Protein AF-A0A0N4XNV2-F1 (afdb_monomer_lite)

Structure (mmCIF, N/CA/C/O backbone):
data_AF-A0A0N4XNV2-F1
#
_entry.id   AF-A0A0N4XNV2-F1
#
loop_
_atom_site.group_PDB
_atom_site.id
_atom_site.type_symbol
_atom_site.label_atom_id
_atom_site.label_alt_id
_atom_site.label_comp_id
_atom_site.label_asym_id
_atom_site.label_entity_id
_atom_site.label_seq_id
_atom_site.pdbx_PDB_ins_code
_atom_site.Cartn_x
_atom_site.Cartn_y
_atom_site.Cartn_z
_atom_site.occupancy
_atom_site.B_iso_or_equiv
_atom_site.auth_seq_id
_atom_site.auth_comp_id
_atom_site.auth_asym_id
_atom_site.auth_atom_id
_atom_site.pdbx_PDB_model_num
ATOM 1 N N . MET A 1 1 ? 9.946 -15.513 -32.208 1.00 75.50 1 MET A N 1
ATOM 2 C CA . MET A 1 1 ? 10.357 -15.666 -30.794 1.00 75.50 1 MET A CA 1
ATOM 3 C C . MET A 1 1 ? 11.363 -14.576 -30.478 1.00 75.50 1 MET A C 1
ATOM 5 O O . MET A 1 1 ? 12.178 -14.275 -31.340 1.00 75.50 1 MET A O 1
ATOM 9 N N . ILE A 1 2 ? 11.264 -13.949 -29.306 1.00 86.00 2 ILE A N 1
ATOM 10 C CA . ILE A 1 2 ? 12.252 -12.966 -28.842 1.00 86.00 2 ILE A CA 1
ATOM 11 C C . ILE A 1 2 ? 13.607 -13.662 -28.642 1.00 86.00 2 ILE A C 1
ATOM 13 O O . ILE A 1 2 ? 13.643 -14.803 -28.183 1.00 86.00 2 ILE A O 1
ATOM 17 N N . SER A 1 3 ? 14.707 -13.012 -29.025 1.00 95.31 3 SER A N 1
ATOM 18 C CA . SER A 1 3 ? 16.047 -13.542 -28.764 1.00 95.31 3 SER A CA 1
ATOM 19 C C . SER A 1 3 ? 16.393 -13.409 -27.281 1.00 95.31 3 SER A C 1
ATOM 21 O O . SER A 1 3 ? 15.930 -12.492 -26.603 1.00 95.31 3 SER A O 1
ATOM 23 N N . GLU A 1 4 ? 17.236 -14.304 -26.772 1.00 94.06 4 GLU A N 1
ATOM 24 C CA . GLU A 1 4 ? 17.662 -14.282 -25.368 1.00 94.06 4 GLU A CA 1
ATOM 25 C C . GLU A 1 4 ? 18.298 -12.937 -24.980 1.00 94.06 4 GLU A C 1
ATOM 27 O O . GLU A 1 4 ? 17.959 -12.363 -23.947 1.00 94.06 4 GLU A O 1
ATOM 32 N N . GLY A 1 5 ? 19.135 -12.370 -25.857 1.00 95.25 5 GLY A N 1
ATOM 33 C CA . GLY A 1 5 ? 19.730 -11.048 -25.649 1.00 95.25 5 GLY A CA 1
ATOM 34 C C . GLY A 1 5 ? 18.686 -9.936 -25.502 1.00 95.25 5 GLY A C 1
ATOM 35 O O . GLY A 1 5 ? 18.754 -9.151 -24.557 1.00 95.25 5 GLY A O 1
ATOM 36 N N . ALA A 1 6 ? 17.669 -9.915 -26.371 1.00 94.56 6 ALA A N 1
ATOM 37 C CA . ALA A 1 6 ? 16.591 -8.928 -26.300 1.00 94.56 6 ALA A CA 1
ATOM 38 C C . ALA A 1 6 ? 15.718 -9.108 -25.044 1.00 94.56 6 ALA A C 1
ATOM 40 O O . ALA A 1 6 ? 15.271 -8.127 -24.449 1.00 94.56 6 ALA A O 1
ATOM 41 N N . TYR A 1 7 ? 15.505 -10.349 -24.598 1.00 96.75 7 TYR A N 1
ATOM 42 C CA . TYR A 1 7 ? 14.796 -10.628 -23.349 1.00 96.75 7 TYR A CA 1
ATOM 43 C C . TYR A 1 7 ? 15.573 -10.124 -22.125 1.00 96.75 7 TYR A C 1
ATOM 45 O O . TYR A 1 7 ? 14.998 -9.477 -21.250 1.00 96.75 7 TYR A O 1
ATOM 53 N N . ILE A 1 8 ? 16.888 -10.350 -22.072 1.00 96.19 8 ILE A N 1
ATOM 54 C CA . ILE A 1 8 ? 17.737 -9.879 -20.967 1.00 96.19 8 ILE A CA 1
ATOM 55 C C . ILE A 1 8 ? 17.711 -8.348 -20.871 1.00 96.19 8 ILE A C 1
ATOM 57 O O . ILE A 1 8 ? 17.607 -7.797 -19.772 1.00 96.19 8 ILE A O 1
ATOM 61 N N . GLU A 1 9 ? 17.791 -7.645 -22.001 1.00 95.88 9 GLU A N 1
ATOM 62 C CA . GLU A 1 9 ? 17.696 -6.182 -22.025 1.00 95.88 9 GLU A CA 1
ATOM 63 C C . GLU A 1 9 ? 16.329 -5.681 -21.557 1.00 95.88 9 GLU A C 1
ATOM 65 O O . GLU A 1 9 ? 16.260 -4.749 -20.751 1.00 95.88 9 GLU A O 1
ATOM 70 N N . LEU A 1 10 ? 15.248 -6.338 -21.984 1.00 96.38 10 LEU A N 1
ATOM 71 C CA . LEU A 1 10 ? 13.899 -6.030 -21.522 1.00 96.38 10 LEU A CA 1
ATOM 72 C C . LEU A 1 10 ? 13.780 -6.184 -20.001 1.00 96.38 10 LEU A C 1
ATOM 74 O O . LEU A 1 10 ? 13.318 -5.264 -19.329 1.00 96.38 10 LEU A O 1
ATOM 78 N N . MET A 1 11 ? 14.265 -7.295 -19.440 1.00 96.81 11 MET A N 1
ATOM 79 C CA . MET A 1 11 ? 14.223 -7.538 -17.994 1.00 96.81 11 MET A CA 1
ATOM 80 C C . MET A 1 11 ? 15.040 -6.506 -17.210 1.00 96.81 11 MET A C 1
ATOM 82 O O . MET A 1 11 ? 14.586 -6.011 -16.176 1.00 96.81 11 MET A O 1
ATOM 86 N N . LYS A 1 12 ? 16.215 -6.108 -17.719 1.00 96.81 12 LYS A N 1
ATOM 87 C CA . LYS A 1 12 ? 17.019 -5.025 -17.126 1.00 96.81 12 LYS A CA 1
ATOM 88 C C . LYS A 1 12 ? 16.273 -3.692 -17.152 1.00 96.81 12 LYS A C 1
ATOM 90 O O . LYS A 1 12 ? 16.314 -2.949 -16.172 1.00 96.81 12 LYS A O 1
ATOM 95 N N . ASN A 1 13 ? 15.580 -3.387 -18.244 1.00 96.56 13 ASN A N 1
ATOM 96 C CA . ASN A 1 13 ? 14.789 -2.165 -18.363 1.00 96.56 13 ASN A CA 1
ATOM 97 C C . ASN A 1 13 ? 13.576 -2.174 -17.422 1.00 96.56 13 ASN A C 1
ATOM 99 O O . ASN A 1 13 ? 13.324 -1.162 -16.765 1.00 96.56 13 ASN A O 1
ATOM 103 N N . CYS A 1 14 ? 12.891 -3.312 -17.283 1.00 95.62 14 CYS A N 1
ATOM 104 C CA . CYS A 1 14 ? 11.828 -3.500 -16.295 1.00 95.62 14 CYS A CA 1
ATOM 105 C C . CYS A 1 14 ? 12.341 -3.292 -14.866 1.00 95.62 14 CYS A C 1
ATOM 107 O O . CYS A 1 14 ? 11.723 -2.547 -14.111 1.00 95.62 14 CYS A O 1
ATOM 109 N N . SER A 1 15 ? 13.494 -3.869 -14.507 1.00 95.44 15 SER A N 1
ATOM 110 C CA . SER A 1 15 ? 14.100 -3.668 -13.181 1.00 95.44 15 SER A CA 1
ATOM 111 C C . SER A 1 15 ? 14.381 -2.192 -12.907 1.00 95.44 15 SER A C 1
ATOM 113 O O . SER A 1 15 ? 13.948 -1.652 -11.893 1.00 95.44 15 SER A O 1
ATOM 115 N N . LYS A 1 16 ? 15.022 -1.498 -13.857 1.00 95.88 16 LYS A N 1
ATOM 116 C CA . LYS A 1 16 ? 15.320 -0.064 -13.731 1.00 95.88 16 LYS A CA 1
ATOM 117 C C . LYS A 1 16 ? 14.058 0.785 -13.593 1.00 95.88 16 LYS A C 1
ATOM 119 O O . LYS A 1 16 ? 14.067 1.788 -12.886 1.00 95.88 16 LYS A O 1
ATOM 124 N N . TRP A 1 17 ? 12.987 0.436 -14.305 1.00 93.50 17 TRP A N 1
ATOM 125 C CA . TRP A 1 17 ? 11.712 1.138 -14.174 1.00 93.50 17 TRP A CA 1
ATOM 126 C C . TRP A 1 17 ? 11.071 0.880 -12.805 1.00 93.50 17 TRP A C 1
ATOM 128 O O . TRP A 1 17 ? 10.658 1.835 -12.153 1.00 93.50 17 TRP A O 1
ATOM 138 N N . ASN A 1 18 ? 11.078 -0.370 -12.333 1.00 91.75 18 ASN A N 1
ATOM 139 C CA . ASN A 1 18 ? 10.568 -0.739 -11.011 1.00 91.75 18 ASN A CA 1
ATOM 140 C C . ASN A 1 18 ? 11.305 -0.010 -9.883 1.00 91.75 18 ASN A C 1
ATOM 142 O O . ASN A 1 18 ? 10.666 0.444 -8.940 1.00 91.75 18 ASN A O 1
ATOM 146 N N . GLU A 1 19 ? 12.625 0.146 -9.981 1.00 89.56 19 GLU A N 1
ATOM 147 C CA . GLU A 1 19 ? 13.419 0.902 -9.005 1.00 89.56 19 GLU A CA 1
ATOM 148 C C . GLU A 1 19 ? 13.021 2.381 -8.967 1.00 89.56 19 GLU A C 1
ATOM 150 O O . GLU A 1 19 ? 12.819 2.941 -7.889 1.00 89.56 19 GLU A O 1
ATOM 155 N N . ARG A 1 20 ? 12.844 3.017 -10.133 1.00 87.56 20 ARG A N 1
ATOM 156 C CA . ARG A 1 20 ? 12.384 4.414 -10.202 1.00 87.56 20 ARG A CA 1
ATOM 157 C C . ARG A 1 20 ? 10.987 4.573 -9.608 1.00 87.56 20 ARG A C 1
ATOM 159 O O . ARG A 1 20 ? 10.797 5.392 -8.713 1.00 87.56 20 ARG A O 1
ATOM 166 N N . ALA A 1 21 ? 10.046 3.736 -10.040 1.00 83.75 21 ALA A N 1
ATOM 167 C CA . ALA A 1 21 ? 8.675 3.756 -9.544 1.00 83.75 21 ALA A CA 1
ATOM 168 C C . ALA A 1 21 ? 8.612 3.461 -8.037 1.00 83.75 21 ALA A C 1
ATOM 170 O O . ALA A 1 21 ? 7.872 4.116 -7.307 1.00 83.75 21 ALA A O 1
ATOM 171 N N . GLY A 1 22 ? 9.409 2.508 -7.552 1.00 80.38 22 GLY A N 1
ATOM 172 C CA . GLY A 1 22 ? 9.519 2.164 -6.138 1.00 80.38 22 GLY A CA 1
ATOM 173 C C . GLY A 1 22 ? 10.065 3.315 -5.299 1.00 80.38 22 GLY A C 1
ATOM 174 O O . GLY A 1 22 ? 9.516 3.585 -4.233 1.00 80.38 22 GLY A O 1
ATOM 175 N N . ASN A 1 23 ? 11.076 4.036 -5.784 1.00 75.94 23 ASN A N 1
ATOM 176 C CA . ASN A 1 23 ? 11.632 5.198 -5.091 1.00 75.94 23 ASN A CA 1
ATOM 177 C C . ASN A 1 23 ? 10.629 6.353 -5.021 1.00 75.94 23 ASN A C 1
ATOM 179 O O . ASN A 1 23 ? 10.399 6.893 -3.942 1.00 75.94 23 ASN A O 1
ATOM 183 N N . GLU A 1 24 ? 9.976 6.688 -6.135 1.00 67.50 24 GLU A N 1
ATOM 184 C CA . GLU A 1 24 ? 8.940 7.727 -6.179 1.00 67.50 24 GLU A CA 1
ATOM 185 C C . GLU A 1 24 ? 7.752 7.363 -5.287 1.00 67.50 24 GLU A C 1
ATOM 187 O O . GLU A 1 24 ? 7.312 8.159 -4.464 1.00 67.50 24 GLU A O 1
ATOM 192 N N . THR A 1 25 ? 7.273 6.124 -5.378 1.00 63.09 25 THR A N 1
ATOM 193 C CA . THR A 1 25 ? 6.109 5.655 -4.623 1.00 63.09 25 THR A CA 1
ATOM 194 C C . THR A 1 25 ? 6.422 5.497 -3.138 1.00 63.09 25 THR A C 1
ATOM 196 O O . THR A 1 25 ? 5.585 5.833 -2.310 1.00 63.09 25 THR A O 1
ATOM 199 N N . SER A 1 26 ? 7.613 5.027 -2.765 1.00 60.81 26 SER A N 1
ATOM 200 C CA . SER A 1 26 ? 8.019 4.918 -1.357 1.00 60.81 26 SER A CA 1
ATOM 201 C C . SER A 1 26 ? 8.220 6.297 -0.738 1.00 60.81 26 SER A C 1
ATOM 203 O O . SER A 1 26 ? 7.745 6.545 0.367 1.00 60.81 26 SER A O 1
ATOM 205 N N . LEU A 1 27 ? 8.849 7.231 -1.460 1.00 58.22 27 LEU A N 1
ATOM 206 C CA . LEU A 1 27 ? 8.987 8.611 -0.998 1.00 58.22 27 LEU A CA 1
ATOM 207 C C . LEU A 1 27 ? 7.624 9.309 -0.901 1.00 58.22 27 LEU A C 1
ATOM 209 O O . LEU A 1 27 ? 7.351 9.954 0.103 1.00 58.22 27 LEU A O 1
ATOM 213 N N . LEU A 1 28 ? 6.735 9.145 -1.879 1.00 57.84 28 LEU A N 1
ATOM 214 C CA . LEU A 1 28 ? 5.431 9.811 -1.868 1.00 57.84 28 LEU A CA 1
ATOM 215 C C . LEU A 1 28 ? 4.423 9.156 -0.915 1.00 57.84 28 LEU A C 1
ATOM 217 O O . LEU A 1 28 ? 3.654 9.868 -0.285 1.00 57.84 28 LEU A O 1
ATOM 221 N N . ARG A 1 29 ? 4.409 7.823 -0.772 1.00 58.19 29 ARG A N 1
ATOM 222 C CA . ARG A 1 29 ? 3.409 7.110 0.049 1.00 58.19 29 ARG A CA 1
ATOM 223 C C . ARG A 1 29 ? 3.826 6.891 1.501 1.00 58.19 29 ARG A C 1
ATOM 225 O O . ARG A 1 29 ? 2.947 6.808 2.358 1.00 58.19 29 ARG A O 1
ATOM 232 N N . LEU A 1 30 ? 5.124 6.752 1.787 1.00 59.47 30 LEU A N 1
ATOM 233 C CA . LEU A 1 30 ? 5.606 6.490 3.152 1.00 59.47 30 LEU A CA 1
ATOM 234 C C . LEU A 1 30 ? 6.123 7.748 3.848 1.00 59.47 30 LEU A C 1
ATOM 236 O O . LEU A 1 30 ? 6.028 7.830 5.072 1.00 59.47 30 LEU A O 1
ATOM 240 N N . ARG A 1 31 ? 6.667 8.720 3.103 1.00 60.03 31 ARG A N 1
ATOM 241 C CA . ARG A 1 31 ? 7.315 9.894 3.706 1.00 60.03 31 ARG A CA 1
ATOM 242 C C . ARG A 1 31 ? 6.374 11.077 3.892 1.00 60.03 31 ARG A C 1
ATOM 244 O O . ARG A 1 31 ? 6.519 11.778 4.889 1.00 60.03 31 ARG A O 1
ATOM 251 N N . TYR A 1 32 ? 5.421 11.288 2.981 1.00 66.56 32 TYR A N 1
ATOM 252 C CA . TYR A 1 32 ? 4.542 12.455 3.023 1.00 66.56 32 TYR A CA 1
ATOM 253 C C . TYR A 1 32 ? 3.060 12.070 3.026 1.00 66.56 32 TYR A C 1
ATOM 255 O O . TYR A 1 32 ? 2.635 11.219 2.249 1.00 66.56 32 TYR A O 1
ATOM 26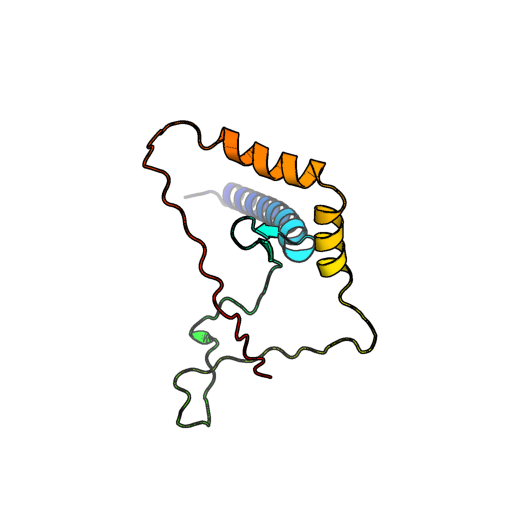3 N N . PRO A 1 33 ? 2.255 12.671 3.913 1.00 74.75 33 PRO A N 1
ATOM 264 C CA . PRO A 1 33 ? 0.811 12.527 3.857 1.00 74.75 33 PRO A CA 1
ATOM 265 C C . PRO A 1 33 ? 0.241 13.191 2.595 1.00 74.75 33 PRO A C 1
ATOM 267 O O . PRO A 1 33 ? 0.646 14.288 2.218 1.00 74.75 33 PRO A O 1
ATOM 270 N N . PHE A 1 34 ? -0.734 12.536 1.973 1.00 79.19 34 PHE A N 1
ATOM 271 C CA . PHE A 1 34 ? -1.549 13.091 0.900 1.00 79.19 34 PHE A CA 1
ATOM 272 C C . PHE A 1 34 ? -2.751 13.821 1.501 1.00 79.19 34 PHE A C 1
ATOM 274 O O . PHE A 1 34 ? -3.514 13.226 2.260 1.00 79.19 34 PHE A O 1
ATOM 281 N N . PHE A 1 35 ? -2.927 15.099 1.179 1.00 80.31 35 PHE A N 1
ATOM 282 C CA . PHE A 1 35 ? -4.055 15.876 1.679 1.00 80.31 35 PHE A CA 1
ATOM 283 C C . PHE A 1 35 ? -5.252 15.752 0.736 1.00 80.31 35 PHE A C 1
ATOM 285 O O . PHE A 1 35 ? -5.196 16.208 -0.405 1.00 80.31 35 PHE A O 1
ATOM 292 N N . ASP A 1 36 ? -6.330 15.141 1.220 1.00 83.25 36 ASP A N 1
ATOM 293 C CA . ASP A 1 36 ? -7.604 15.098 0.513 1.00 83.25 36 ASP A CA 1
ATOM 294 C C . ASP A 1 36 ? -8.433 16.339 0.860 1.00 83.25 36 ASP A C 1
ATOM 296 O O . ASP A 1 36 ? -8.798 16.565 2.015 1.00 83.25 36 ASP A O 1
ATOM 300 N N . GLN A 1 37 ? -8.738 17.142 -0.157 1.00 79.25 37 GLN A N 1
ATOM 301 C CA . GLN A 1 37 ? -9.483 18.389 -0.010 1.00 79.25 37 GLN A CA 1
ATOM 302 C C . GLN A 1 37 ? -10.971 18.162 0.280 1.00 79.25 37 GLN A C 1
ATOM 304 O O . GLN A 1 37 ? -11.576 18.971 0.977 1.00 79.25 37 GLN A O 1
ATOM 309 N N . GLN A 1 38 ? -11.571 17.070 -0.209 1.00 86.44 38 GLN A N 1
ATOM 310 C CA . GLN A 1 38 ? -13.002 16.817 -0.004 1.00 86.44 38 GLN A CA 1
ATOM 311 C C . GLN A 1 38 ? -13.301 16.420 1.444 1.00 86.44 38 GLN A C 1
ATOM 313 O O . GLN A 1 38 ? -14.331 16.798 1.999 1.00 86.44 38 GLN A O 1
ATOM 318 N N . THR A 1 39 ? -12.386 15.675 2.067 1.00 83.38 39 THR A N 1
ATOM 319 C CA . THR A 1 39 ? -12.523 15.201 3.451 1.00 83.38 39 THR A CA 1
ATOM 320 C C . THR A 1 39 ? -11.704 16.011 4.456 1.00 83.38 39 THR A C 1
ATOM 322 O O . THR A 1 39 ? -11.810 15.776 5.662 1.00 83.38 39 THR A O 1
ATOM 325 N N . GLY A 1 40 ? -10.862 16.939 3.989 1.00 78.88 40 GLY A N 1
ATOM 326 C CA . GLY A 1 40 ? -9.932 17.710 4.820 1.00 78.88 40 GLY A CA 1
ATOM 327 C C . GLY A 1 40 ? -8.934 16.837 5.588 1.00 78.88 40 GLY A C 1
ATOM 328 O O . GLY A 1 40 ? -8.437 17.244 6.642 1.00 78.88 40 GLY A O 1
ATOM 329 N N . THR A 1 41 ? -8.689 15.613 5.114 1.00 80.06 41 THR A N 1
ATOM 330 C CA . THR A 1 41 ? -7.915 14.598 5.829 1.00 80.06 41 THR A CA 1
ATOM 331 C C . THR A 1 41 ? -6.555 14.392 5.178 1.00 80.06 41 THR A C 1
ATOM 333 O O . THR A 1 41 ? -6.419 14.202 3.973 1.00 80.06 41 THR A O 1
ATOM 336 N N . ALA A 1 42 ? -5.514 14.391 6.008 1.00 82.31 42 ALA A N 1
ATOM 337 C CA . ALA A 1 42 ? -4.166 14.024 5.606 1.00 82.31 42 ALA A CA 1
ATOM 338 C C . ALA A 1 42 ? -4.007 12.495 5.645 1.00 82.31 42 ALA A C 1
ATOM 340 O O . ALA A 1 42 ? -3.728 11.906 6.693 1.00 82.31 42 ALA A O 1
ATOM 341 N N . HIS A 1 43 ? -4.193 11.842 4.503 1.00 81.25 43 HIS A N 1
ATOM 342 C CA . HIS A 1 43 ? -4.050 10.402 4.353 1.00 81.25 43 HIS A CA 1
ATOM 343 C C . HIS A 1 43 ? -2.582 9.983 4.341 1.00 81.25 43 HIS A C 1
ATOM 345 O O . HIS A 1 43 ? -1.742 10.570 3.665 1.00 81.25 43 HIS A O 1
ATOM 351 N N . ARG A 1 44 ? -2.272 8.903 5.055 1.00 78.56 44 ARG A N 1
ATOM 352 C CA . ARG A 1 44 ? -1.001 8.182 4.935 1.00 78.56 44 ARG A CA 1
ATOM 353 C C . ARG A 1 44 ? -1.277 6.788 4.399 1.00 78.56 44 ARG A C 1
ATOM 355 O O . ARG A 1 44 ? -2.394 6.282 4.527 1.00 78.56 44 ARG A O 1
ATOM 362 N N . PHE A 1 45 ? -0.261 6.155 3.820 1.00 78.44 45 PHE A N 1
ATOM 363 C CA . PHE A 1 45 ? -0.389 4.762 3.424 1.00 78.44 45 PHE A CA 1
ATOM 364 C C . PHE A 1 45 ? -0.747 3.893 4.637 1.00 78.44 45 PHE A C 1
ATOM 366 O O . PHE A 1 45 ? -0.027 3.869 5.635 1.00 78.44 45 PHE A O 1
ATOM 373 N N . ASN A 1 46 ? -1.870 3.182 4.536 1.00 79.62 46 ASN A N 1
ATOM 374 C CA . ASN A 1 46 ? -2.325 2.233 5.539 1.00 79.62 46 ASN A CA 1
ATOM 375 C C . ASN A 1 46 ? -2.264 0.817 4.942 1.00 79.62 46 ASN A C 1
ATOM 377 O O . ASN A 1 46 ? -3.149 0.460 4.159 1.00 79.62 46 ASN A O 1
ATOM 381 N N . PRO A 1 47 ? -1.267 -0.006 5.316 1.00 76.00 47 PRO A N 1
ATOM 382 C CA . PRO A 1 47 ? -1.109 -1.353 4.764 1.00 76.00 47 PRO A CA 1
ATOM 383 C C . PRO A 1 47 ? -2.244 -2.312 5.153 1.00 76.00 47 PRO A C 1
ATOM 385 O O . PRO A 1 47 ? -2.319 -3.416 4.636 1.00 76.00 47 PRO A O 1
ATOM 388 N N . VAL A 1 48 ? -3.114 -1.907 6.077 1.00 79.12 48 VAL A N 1
ATOM 389 C CA . VAL A 1 48 ? -4.120 -2.751 6.733 1.00 79.12 48 VAL A CA 1
ATOM 390 C C . VAL A 1 48 ? -5.532 -2.457 6.223 1.00 79.12 48 VAL A C 1
ATOM 392 O O . VAL A 1 48 ? -6.479 -3.164 6.567 1.00 79.12 48 VAL A O 1
ATOM 395 N N . PHE A 1 49 ? -5.699 -1.377 5.456 1.00 83.25 49 PHE A N 1
ATOM 396 C CA . PHE A 1 49 ? -7.014 -0.907 5.029 1.00 83.25 49 PHE A CA 1
ATOM 397 C C . PHE A 1 49 ? -7.651 -1.850 4.007 1.00 83.25 49 PHE A C 1
ATOM 399 O O . PHE A 1 49 ? -8.817 -2.216 4.133 1.00 83.25 49 PHE A O 1
ATOM 406 N N . TYR A 1 50 ? -6.868 -2.285 3.022 1.00 86.44 50 TYR A N 1
ATOM 407 C CA . TYR A 1 50 ? -7.309 -3.259 2.034 1.00 86.44 50 TYR A CA 1
ATOM 408 C C . TYR A 1 50 ? -7.070 -4.665 2.575 1.00 86.44 50 TYR A C 1
ATOM 410 O O . TYR A 1 50 ? -5.946 -5.002 2.935 1.00 86.44 50 TYR A O 1
ATOM 418 N N . ARG A 1 51 ? -8.135 -5.468 2.644 1.00 88.31 51 ARG A N 1
ATOM 419 C CA . ARG A 1 51 ? -8.092 -6.850 3.131 1.00 88.31 51 ARG A CA 1
ATOM 420 C C . ARG A 1 51 ? -8.438 -7.821 2.022 1.00 88.31 51 ARG A C 1
ATOM 422 O O . ARG A 1 51 ? -9.408 -7.614 1.292 1.00 88.31 51 ARG A O 1
ATOM 429 N N . LEU A 1 52 ? -7.669 -8.896 1.924 1.00 90.12 52 LEU A N 1
ATOM 430 C CA . LEU A 1 52 ? -7.887 -9.947 0.936 1.00 90.12 52 LEU A CA 1
ATOM 431 C C . LEU A 1 52 ? -8.655 -11.119 1.559 1.00 90.12 52 LEU A C 1
ATOM 433 O O . LEU A 1 52 ? -8.430 -11.441 2.723 1.00 90.12 52 LEU A O 1
ATOM 437 N N . PRO A 1 53 ? -9.511 -11.838 0.808 1.00 91.56 53 PRO A N 1
ATOM 438 C CA . PRO A 1 53 ? -10.206 -13.017 1.331 1.00 91.56 53 PRO A CA 1
ATOM 439 C C . PRO A 1 53 ? -9.274 -14.092 1.911 1.00 91.56 53 PRO A C 1
ATOM 441 O O . PRO A 1 53 ? -9.663 -14.791 2.841 1.00 91.56 53 PRO A O 1
ATOM 444 N N . ALA A 1 54 ? -8.043 -14.189 1.399 1.00 91.81 54 ALA A N 1
ATOM 445 C CA . ALA A 1 54 ? -7.013 -15.103 1.892 1.00 91.81 54 ALA A CA 1
ATOM 446 C C . ALA A 1 54 ? -6.475 -14.742 3.293 1.00 91.81 54 ALA A C 1
ATOM 448 O O . ALA A 1 54 ? -5.857 -15.576 3.943 1.00 91.81 54 ALA A O 1
ATOM 449 N N . GLU A 1 55 ? -6.713 -13.518 3.770 1.00 91.00 55 GLU A N 1
ATOM 450 C CA . GLU A 1 55 ? -6.271 -13.029 5.085 1.00 91.00 55 GLU A CA 1
ATOM 451 C C . GLU A 1 55 ? -7.327 -13.231 6.181 1.00 91.00 55 GLU A C 1
ATOM 453 O O . GLU A 1 55 ? -7.142 -12.794 7.322 1.00 91.00 55 GLU A O 1
ATOM 458 N N . ARG A 1 56 ? -8.467 -13.842 5.835 1.00 92.88 56 ARG A N 1
ATOM 459 C CA . ARG A 1 56 ? -9.530 -14.145 6.792 1.00 92.88 56 ARG A CA 1
ATOM 460 C C . ARG A 1 56 ? -9.045 -15.195 7.779 1.00 92.88 56 ARG A C 1
ATOM 462 O O . ARG A 1 56 ? -8.432 -16.188 7.398 1.00 92.88 56 ARG A O 1
ATOM 469 N N . VAL A 1 57 ? -9.369 -14.983 9.044 1.00 91.44 57 VAL A N 1
ATOM 470 C CA . VAL A 1 57 ? -9.085 -15.922 10.129 1.00 91.44 57 VAL A CA 1
ATOM 471 C C . VAL A 1 57 ? -10.385 -16.489 10.677 1.00 91.44 57 VAL A C 1
ATOM 473 O O . VAL A 1 57 ? -11.444 -15.868 10.563 1.00 91.44 57 VAL A O 1
ATOM 476 N N . SER A 1 58 ? -10.307 -17.681 11.263 1.00 90.06 58 SER A N 1
ATOM 477 C CA . SER A 1 58 ? -11.438 -18.260 11.975 1.00 90.06 58 SER A CA 1
ATOM 478 C C . SER A 1 58 ? -11.772 -17.413 13.202 1.00 90.06 58 SER A C 1
ATOM 480 O O . SER A 1 58 ? -10.883 -16.971 13.932 1.00 90.06 58 SER A O 1
ATOM 482 N N . SER A 1 59 ? -13.067 -17.195 13.417 1.00 89.50 59 SER A N 1
ATOM 483 C CA . SER A 1 59 ? -13.572 -16.593 14.644 1.00 89.50 59 SER A CA 1
ATOM 484 C C . SER A 1 59 ? -14.114 -17.668 15.569 1.00 89.50 59 SER A C 1
ATOM 486 O O . SER A 1 59 ? -14.705 -18.648 15.118 1.00 89.50 59 SER A O 1
ATOM 488 N N . THR A 1 60 ? -13.920 -17.476 16.868 1.00 87.94 60 THR A N 1
ATOM 489 C CA . THR A 1 60 ? -14.573 -18.268 17.916 1.00 87.94 60 THR A CA 1
ATOM 490 C C . THR A 1 60 ? -15.903 -17.657 18.358 1.00 87.94 60 THR A C 1
ATOM 492 O O . THR A 1 60 ? -16.632 -18.290 19.116 1.00 87.94 60 THR A O 1
ATOM 495 N N . ASP A 1 61 ? -16.209 -16.428 17.933 1.00 90.88 61 ASP A N 1
ATOM 496 C CA . ASP A 1 61 ? -17.453 -15.741 18.274 1.00 90.88 61 ASP A CA 1
ATOM 497 C C . ASP A 1 61 ? -18.558 -16.140 17.280 1.00 90.88 61 ASP A C 1
ATOM 499 O O . ASP A 1 61 ? -18.404 -15.904 16.077 1.00 90.88 61 ASP A O 1
ATOM 503 N N . PRO A 1 62 ? -19.681 -16.719 17.748 1.00 90.50 62 PRO A N 1
ATOM 504 C CA . PRO A 1 62 ? -20.775 -17.145 16.876 1.00 90.50 62 PRO A CA 1
ATOM 505 C C . PRO A 1 62 ? -21.470 -15.989 16.140 1.00 90.50 62 PRO A C 1
ATOM 507 O O . PRO A 1 62 ? -22.196 -16.241 15.181 1.00 90.50 62 PRO A O 1
ATOM 510 N N . ASN A 1 63 ? -21.260 -14.736 16.553 1.00 94.62 63 ASN A N 1
ATOM 511 C CA . ASN A 1 63 ? -21.845 -13.564 15.900 1.00 94.62 63 ASN A CA 1
ATOM 512 C C . ASN A 1 63 ? -20.946 -12.961 14.808 1.00 94.62 63 ASN A C 1
ATOM 514 O O . ASN A 1 63 ? -21.375 -12.054 14.092 1.00 94.62 63 ASN A O 1
ATOM 518 N N . ILE A 1 64 ? -19.701 -13.429 14.663 1.00 92.31 64 ILE A N 1
ATOM 519 C CA . ILE A 1 64 ? -18.746 -12.874 13.699 1.00 92.31 64 ILE A CA 1
ATOM 520 C C . ILE A 1 64 ? -18.718 -13.734 12.434 1.00 92.31 64 ILE A C 1
ATOM 522 O O . ILE A 1 64 ? -18.196 -14.845 12.417 1.00 92.31 64 ILE A O 1
ATOM 526 N N . VAL A 1 65 ? -19.231 -13.176 11.333 1.00 90.25 65 VAL A N 1
ATOM 527 C CA . VAL A 1 65 ? -19.263 -13.850 10.020 1.00 90.25 65 VAL A CA 1
ATOM 528 C C . VAL A 1 65 ? -17.889 -13.855 9.340 1.00 90.25 65 VAL A C 1
ATOM 530 O O . VAL A 1 65 ? -17.521 -14.822 8.676 1.00 90.25 65 VAL A O 1
ATOM 533 N N . VAL A 1 66 ? -17.117 -12.773 9.478 1.00 91.50 66 VAL A N 1
ATOM 534 C CA . VAL A 1 66 ? -15.779 -12.638 8.885 1.00 91.50 66 VAL A CA 1
ATOM 535 C C . VAL A 1 66 ? -14.865 -11.919 9.863 1.00 91.50 66 VAL A C 1
ATOM 537 O O . VAL A 1 66 ? -15.196 -10.835 10.340 1.00 91.50 66 VAL A O 1
ATOM 540 N N . GLN A 1 67 ? -13.685 -12.487 10.101 1.00 93.50 67 GLN A N 1
ATOM 541 C CA . GLN A 1 67 ? -12.657 -11.885 10.938 1.00 93.50 67 GLN A CA 1
ATOM 542 C C . GLN A 1 67 ? -11.342 -11.761 10.167 1.00 93.50 67 GLN A C 1
ATOM 544 O O . GLN A 1 67 ? -10.975 -12.641 9.392 1.00 93.50 67 GLN A O 1
ATOM 549 N N . TYR A 1 68 ? -10.621 -10.667 10.406 1.00 92.38 68 TYR A N 1
ATOM 550 C CA . TYR A 1 68 ? -9.267 -10.438 9.903 1.00 92.38 68 TYR A CA 1
ATOM 551 C C . TYR A 1 68 ? -8.312 -10.210 11.073 1.00 92.38 68 TYR A C 1
ATOM 553 O O . TYR A 1 68 ? -8.724 -9.816 12.167 1.00 92.38 68 TYR A O 1
ATOM 561 N N . THR A 1 69 ? -7.020 -10.423 10.837 1.00 87.75 69 THR A N 1
ATOM 562 C CA . THR A 1 69 ? -5.979 -10.149 11.833 1.00 87.75 69 THR A CA 1
ATOM 563 C C . THR A 1 69 ? -5.922 -8.662 12.174 1.00 87.75 69 THR A C 1
ATOM 565 O O . THR A 1 69 ? -5.876 -7.801 11.290 1.00 87.75 69 THR A O 1
ATOM 568 N N . THR A 1 70 ? -5.908 -8.330 13.462 1.00 86.81 70 THR A N 1
ATOM 569 C CA . THR A 1 70 ? -5.698 -6.954 13.923 1.00 86.81 70 THR A CA 1
ATOM 570 C C . THR A 1 70 ? -4.205 -6.652 14.007 1.00 86.81 70 THR A C 1
ATOM 572 O O . THR A 1 70 ? -3.392 -7.523 14.316 1.00 86.81 70 THR A O 1
ATOM 575 N N . GLN A 1 71 ? -3.826 -5.408 13.712 1.00 83.69 71 GLN A N 1
ATOM 576 C CA . GLN A 1 71 ? -2.447 -4.965 13.894 1.00 83.69 71 GLN A CA 1
ATOM 577 C C . GLN A 1 71 ? -2.243 -4.462 15.315 1.00 83.69 71 GLN A C 1
ATOM 579 O O . GLN A 1 71 ? -3.069 -3.724 15.856 1.00 83.69 71 GLN A O 1
ATOM 584 N N . ARG A 1 72 ? -1.113 -4.841 15.913 1.00 87.19 72 ARG A N 1
ATOM 585 C CA . ARG A 1 72 ? -0.709 -4.311 17.213 1.00 87.19 72 ARG A CA 1
ATOM 586 C C . ARG A 1 72 ? -0.245 -2.875 17.032 1.00 87.19 72 ARG A C 1
ATOM 588 O O . ARG A 1 72 ? 0.638 -2.598 16.229 1.00 87.19 72 ARG A O 1
ATOM 595 N N . TRP A 1 73 ? -0.808 -1.978 17.822 1.00 83.31 73 TRP A N 1
ATOM 596 C CA . TRP A 1 73 ? -0.386 -0.589 17.888 1.00 83.31 73 TRP A CA 1
ATOM 597 C C . TRP A 1 73 ? -0.223 -0.188 19.350 1.00 83.31 73 TRP A C 1
ATOM 599 O O . TRP A 1 73 ?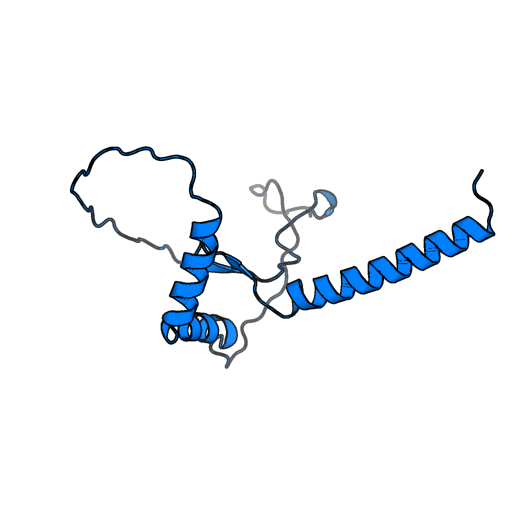 -0.785 -0.807 20.255 1.00 83.31 73 TRP A O 1
ATOM 609 N N . ARG A 1 74 ? 0.591 0.836 19.591 1.00 84.38 74 ARG A N 1
ATOM 610 C CA . ARG A 1 74 ? 0.829 1.381 20.925 1.00 84.38 74 ARG A CA 1
ATOM 611 C C . ARG A 1 74 ? 0.821 2.894 20.831 1.00 84.38 74 ARG A C 1
ATOM 613 O O . ARG A 1 74 ? 1.536 3.459 20.009 1.00 84.38 74 ARG A O 1
ATOM 620 N N . ARG A 1 75 ? 0.052 3.549 21.700 1.00 79.50 75 ARG A N 1
ATOM 621 C CA . ARG A 1 75 ? 0.152 4.998 21.881 1.00 79.50 75 ARG A CA 1
ATOM 622 C C . ARG A 1 75 ? 1.482 5.313 22.583 1.00 79.50 75 ARG A C 1
ATOM 624 O O . ARG A 1 75 ? 1.734 4.743 23.649 1.00 79.50 75 ARG A O 1
ATOM 631 N N . PRO A 1 76 ? 2.343 6.176 22.023 1.00 72.19 76 PRO A N 1
ATOM 632 C CA . PRO A 1 76 ? 3.508 6.669 22.747 1.00 72.19 76 PRO A CA 1
ATOM 633 C C . PRO A 1 76 ? 3.062 7.411 24.013 1.00 72.19 76 PRO A C 1
ATOM 635 O O . PRO A 1 76 ? 2.108 8.184 23.970 1.00 72.19 76 PRO A O 1
ATOM 638 N N . GLN A 1 77 ? 3.747 7.184 25.136 1.00 73.94 77 GLN A N 1
ATOM 639 C CA . GLN A 1 77 ? 3.349 7.719 26.447 1.00 73.94 77 GLN A CA 1
ATOM 640 C C . GLN A 1 77 ? 3.485 9.253 26.551 1.00 73.94 77 GLN A C 1
ATOM 642 O O . GLN A 1 77 ? 2.874 9.853 27.428 1.00 73.94 77 GLN A O 1
ATOM 647 N N . SER A 1 78 ? 4.269 9.895 25.677 1.00 65.69 78 SER A N 1
ATOM 648 C CA . SER A 1 78 ? 4.653 11.311 25.808 1.00 65.69 78 SER A CA 1
ATOM 649 C C . SER A 1 78 ? 4.526 12.151 24.532 1.00 65.69 78 SER A C 1
ATOM 651 O O . SER A 1 78 ? 4.996 13.285 24.505 1.00 65.69 78 SER A O 1
ATOM 653 N N . THR A 1 79 ? 3.894 11.650 23.469 1.00 55.59 79 THR A N 1
ATOM 654 C CA . THR A 1 79 ? 3.825 12.381 22.194 1.00 55.59 79 THR A CA 1
ATOM 655 C C . THR A 1 79 ? 2.405 12.866 21.936 1.00 55.59 79 THR A C 1
ATOM 657 O O . THR A 1 79 ? 1.544 12.100 21.502 1.00 55.59 79 THR A O 1
ATOM 660 N N . ASN A 1 80 ? 2.167 14.162 22.159 1.00 55.38 80 ASN A N 1
ATOM 661 C CA . ASN A 1 80 ? 1.109 14.874 21.440 1.00 55.38 80 ASN A CA 1
ATOM 662 C C . ASN A 1 80 ? 1.417 14.700 19.945 1.00 55.38 80 ASN A C 1
ATOM 664 O O . ASN A 1 80 ? 2.545 14.968 19.543 1.00 55.38 80 ASN A O 1
ATOM 668 N N . SER A 1 81 ? 0.488 14.165 19.146 1.00 56.62 81 SER A N 1
ATOM 669 C CA . SER A 1 81 ? 0.736 13.770 17.749 1.00 56.62 81 SER A CA 1
ATOM 670 C C . SER A 1 81 ? 1.146 14.976 16.891 1.00 56.62 81 SER A C 1
ATOM 672 O O . SER A 1 81 ? 0.284 15.662 16.342 1.00 56.62 81 SER A O 1
ATOM 674 N N . SER A 1 82 ? 2.447 15.252 16.819 1.00 57.19 82 SER A N 1
ATOM 675 C CA . SER A 1 82 ? 2.958 16.551 16.386 1.00 57.19 82 SER A CA 1
ATOM 676 C C . SER A 1 82 ? 2.759 16.748 14.883 1.00 57.19 82 SER A C 1
ATOM 678 O O . SER A 1 82 ? 2.061 17.673 14.513 1.00 57.19 82 SER A O 1
ATOM 680 N N . ASP A 1 83 ? 3.128 15.795 14.026 1.00 57.31 83 ASP A N 1
ATOM 681 C CA . ASP A 1 83 ? 3.001 15.937 12.563 1.00 57.31 83 ASP A CA 1
ATOM 682 C C . ASP A 1 83 ? 1.595 16.291 12.036 1.00 57.31 83 ASP A C 1
ATOM 684 O O . ASP A 1 83 ? 1.438 17.125 11.146 1.00 57.31 83 ASP A O 1
ATOM 688 N N . ALA A 1 84 ? 0.548 15.615 12.524 1.00 58.34 84 ALA A N 1
ATOM 689 C CA . ALA A 1 84 ? -0.811 15.820 12.011 1.00 58.34 84 ALA A CA 1
ATOM 690 C C . ALA A 1 84 ? -1.438 17.113 12.556 1.00 58.34 84 ALA A C 1
ATOM 692 O O . ALA A 1 84 ? -2.197 17.784 11.856 1.00 58.34 84 ALA A O 1
ATOM 693 N N . ILE A 1 85 ? -1.104 17.467 13.802 1.00 60.53 85 ILE A N 1
ATOM 694 C CA . ILE A 1 85 ? -1.530 18.719 14.430 1.00 60.53 85 ILE A CA 1
ATOM 695 C C . ILE A 1 85 ? -0.764 19.885 13.802 1.00 60.53 85 ILE A C 1
ATOM 697 O O . ILE A 1 85 ? -1.383 20.871 13.422 1.00 60.53 85 ILE A O 1
ATOM 701 N N . GLU A 1 86 ? 0.545 19.750 13.614 1.00 64.56 86 GLU A N 1
ATOM 702 C CA . GLU A 1 86 ? 1.420 20.744 12.994 1.00 64.56 86 GLU A CA 1
ATOM 703 C C . GLU A 1 86 ? 1.015 21.028 11.558 1.00 64.56 86 GLU A C 1
ATOM 705 O O . GLU A 1 86 ? 0.965 22.188 11.188 1.00 64.56 86 GLU A O 1
ATOM 710 N N . MET A 1 87 ? 0.635 20.027 10.761 1.00 63.09 87 MET A N 1
ATOM 711 C CA . MET A 1 87 ? 0.207 20.285 9.384 1.00 63.09 87 MET A CA 1
ATOM 712 C C . MET A 1 87 ? -1.170 20.959 9.303 1.00 63.09 87 MET A C 1
ATOM 714 O O . MET A 1 87 ? -1.383 21.836 8.466 1.00 63.09 87 MET A O 1
ATOM 718 N N . LYS A 1 88 ? -2.092 20.612 10.212 1.00 62.75 88 LYS A N 1
ATOM 719 C CA . LYS A 1 88 ? -3.379 21.312 10.339 1.00 62.75 88 LYS A CA 1
ATOM 720 C C . LYS A 1 88 ? -3.189 22.755 10.813 1.00 62.75 88 LYS A C 1
ATOM 722 O O . LYS A 1 88 ? -3.872 23.646 10.318 1.00 62.75 88 LYS A O 1
ATOM 727 N N . MET A 1 89 ? -2.268 22.989 11.748 1.00 62.41 89 MET A N 1
ATOM 728 C CA . MET A 1 89 ? -1.904 24.336 12.190 1.00 62.41 89 MET A CA 1
ATOM 729 C C . MET A 1 89 ? -1.167 25.099 11.083 1.00 62.41 89 MET A C 1
ATOM 731 O O . MET A 1 89 ? -1.517 26.235 10.814 1.00 62.41 89 MET A O 1
ATOM 735 N N . PHE A 1 90 ? -0.250 24.466 10.349 1.00 64.62 90 PHE A N 1
ATOM 736 C CA . PHE A 1 90 ? 0.504 25.072 9.250 1.00 64.62 90 PHE A CA 1
ATOM 737 C C . PHE A 1 90 ? -0.406 25.579 8.129 1.00 64.62 90 PHE A C 1
ATOM 739 O O . PHE A 1 90 ? -0.230 26.709 7.685 1.00 64.62 90 PHE A O 1
ATOM 746 N N . LEU A 1 91 ? -1.397 24.792 7.695 1.00 62.34 91 LEU A N 1
ATOM 747 C CA . LEU A 1 91 ? -2.366 25.241 6.686 1.00 62.34 91 LEU A CA 1
ATOM 748 C C . LEU A 1 91 ? -3.283 26.350 7.223 1.00 62.34 91 LEU A C 1
ATOM 750 O O . LEU A 1 91 ? -3.578 27.299 6.503 1.00 62.34 91 LEU A O 1
ATOM 754 N N . ARG A 1 92 ? -3.681 26.277 8.502 1.00 61.09 92 ARG A N 1
ATOM 755 C CA . ARG A 1 92 ? -4.478 27.326 9.157 1.00 61.09 92 ARG A CA 1
ATOM 756 C C . ARG A 1 92 ? -3.707 28.643 9.298 1.00 61.09 92 ARG A C 1
ATOM 758 O O . ARG A 1 92 ? -4.288 29.713 9.148 1.00 61.09 92 ARG A O 1
ATOM 765 N N . ASP A 1 93 ? -2.416 28.556 9.590 1.00 64.56 93 ASP A N 1
ATOM 766 C CA . ASP A 1 93 ? -1.551 29.699 9.874 1.00 64.56 93 ASP A CA 1
ATOM 767 C C . ASP A 1 93 ? -0.888 30.256 8.588 1.00 64.56 93 ASP A C 1
ATOM 769 O O . ASP A 1 93 ? -0.282 31.325 8.621 1.00 64.56 93 ASP A O 1
ATOM 773 N N . ASN A 1 94 ? -1.056 29.589 7.433 1.00 61.56 94 ASN A N 1
ATOM 774 C CA . ASN A 1 94 ? -0.617 30.048 6.107 1.00 61.56 94 ASN A CA 1
ATOM 775 C C . ASN A 1 94 ? -1.798 30.132 5.113 1.00 61.56 94 ASN A C 1
ATOM 777 O O . ASN A 1 94 ? -1.864 29.355 4.154 1.00 61.56 94 ASN A O 1
ATOM 781 N N . PRO A 1 95 ? -2.712 31.108 5.276 1.00 66.94 95 PRO A N 1
ATOM 782 C CA . PRO A 1 95 ? -3.933 31.220 4.468 1.00 66.94 95 PRO A CA 1
ATOM 783 C C . PRO A 1 95 ? -3.676 31.421 2.963 1.00 66.94 95 PRO A C 1
ATOM 785 O O . PRO A 1 95 ? -4.533 31.113 2.141 1.00 66.94 95 PRO A O 1
ATOM 788 N N . ALA A 1 96 ? -2.489 31.898 2.573 1.00 68.81 96 ALA A N 1
ATOM 789 C CA . ALA A 1 96 ? -2.100 32.024 1.167 1.00 68.81 96 ALA A CA 1
ATOM 790 C C . ALA A 1 96 ? -1.885 30.663 0.475 1.00 68.81 96 ALA A C 1
ATOM 792 O O . ALA A 1 96 ? -2.170 30.534 -0.714 1.00 68.81 96 ALA A O 1
ATOM 793 N N . LEU A 1 97 ? -1.413 29.644 1.206 1.00 62.16 97 LEU A N 1
ATOM 794 C CA . LEU A 1 97 ? -1.251 28.287 0.671 1.00 62.16 97 LEU A CA 1
ATOM 795 C C . LEU A 1 97 ? -2.599 27.577 0.536 1.00 62.16 97 LEU A C 1
ATOM 797 O O . LEU A 1 97 ? -2.826 26.891 -0.457 1.00 62.16 97 LEU A O 1
ATOM 801 N N . ASP A 1 98 ? -3.506 27.801 1.487 1.00 63.09 98 ASP A N 1
ATOM 802 C CA . ASP A 1 98 ? -4.890 27.334 1.393 1.00 63.09 98 ASP A CA 1
ATOM 803 C C . ASP A 1 98 ? -5.606 27.970 0.184 1.00 63.09 98 ASP A C 1
ATOM 805 O O . ASP A 1 98 ? -6.198 27.280 -0.645 1.00 63.09 98 ASP A O 1
ATOM 809 N N . ALA A 1 99 ? -5.450 29.283 -0.020 1.00 67.81 99 ALA A N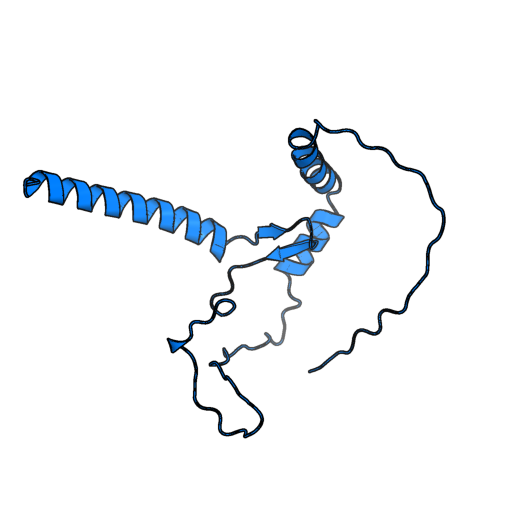 1
ATOM 810 C CA . ALA A 1 99 ? -5.994 29.978 -1.189 1.00 67.81 99 ALA A CA 1
ATOM 811 C C . ALA A 1 99 ? -5.404 29.482 -2.527 1.00 67.81 99 ALA A C 1
ATOM 813 O O . ALA A 1 99 ? -6.143 29.338 -3.503 1.00 67.81 99 ALA A O 1
ATOM 814 N N . ALA A 1 100 ? -4.099 29.186 -2.585 1.00 64.75 100 ALA A N 1
ATOM 815 C CA . ALA A 1 100 ? -3.432 28.653 -3.779 1.00 64.75 100 ALA A CA 1
ATOM 816 C C . ALA A 1 100 ? -3.899 27.227 -4.133 1.00 64.75 100 ALA A C 1
ATOM 818 O O . ALA A 1 100 ? -4.112 26.907 -5.303 1.00 64.75 100 ALA A O 1
ATOM 819 N N . LEU A 1 101 ? -4.116 26.377 -3.124 1.00 61.94 101 LEU A N 1
ATOM 820 C CA . LEU A 1 101 ? -4.655 25.026 -3.306 1.00 61.94 101 LEU A CA 1
ATOM 821 C C . LEU A 1 101 ? -6.096 25.036 -3.830 1.00 61.94 101 LEU A C 1
ATOM 823 O O . LEU A 1 101 ? -6.448 24.192 -4.652 1.00 61.94 101 LEU A O 1
ATOM 827 N N . ASN A 1 102 ? -6.903 25.998 -3.379 1.00 64.12 102 ASN A N 1
ATOM 828 C CA . ASN A 1 102 ? -8.294 26.158 -3.804 1.00 64.12 102 ASN A CA 1
ATOM 829 C C . ASN A 1 102 ? -8.439 26.843 -5.179 1.00 64.12 102 ASN A C 1
ATOM 831 O O . ASN A 1 102 ? -9.458 26.681 -5.845 1.00 64.12 102 ASN A O 1
ATOM 835 N N . THR A 1 103 ? -7.436 27.605 -5.629 1.00 62.81 103 THR A N 1
ATOM 836 C CA . THR A 1 103 ? -7.432 28.228 -6.968 1.00 62.81 103 THR A CA 1
ATOM 837 C C . THR A 1 103 ? -6.891 27.297 -8.053 1.00 62.81 103 THR A C 1
ATOM 839 O O . THR A 1 103 ? -7.398 27.330 -9.172 1.00 62.81 103 THR A O 1
ATOM 842 N N . ALA A 1 104 ? -5.945 26.404 -7.736 1.00 55.41 104 ALA A N 1
ATOM 843 C CA . ALA A 1 104 ? -5.419 25.413 -8.684 1.00 55.41 104 ALA A CA 1
ATOM 844 C C . ALA A 1 104 ? -6.491 24.437 -9.220 1.00 55.41 104 ALA A C 1
ATOM 846 O O . ALA A 1 104 ? -6.361 23.910 -10.325 1.00 55.41 104 ALA A O 1
ATOM 847 N N . THR A 1 105 ? -7.572 24.217 -8.469 1.00 52.31 105 THR A N 1
ATOM 848 C CA . THR A 1 105 ? -8.715 23.378 -8.860 1.00 52.31 105 THR A CA 1
ATOM 849 C C . THR A 1 105 ? -9.767 24.116 -9.690 1.00 52.31 105 THR A C 1
ATOM 851 O O . THR A 1 105 ? -10.470 23.471 -10.467 1.00 52.31 105 THR A O 1
ATOM 854 N N . GLN A 1 106 ? -9.855 25.450 -9.613 1.00 47.97 106 GLN A N 1
ATOM 855 C CA . GLN A 1 106 ? -10.802 26.214 -10.439 1.00 47.97 106 GLN A CA 1
ATOM 856 C C . GLN A 1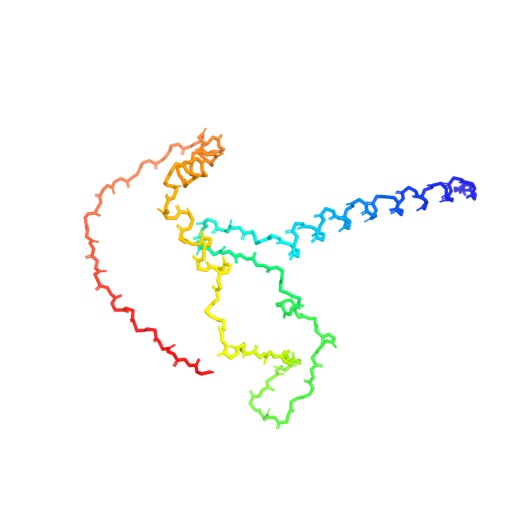 106 ? -10.417 26.228 -11.922 1.00 47.97 106 GLN A C 1
ATOM 858 O O . GLN A 1 106 ? -11.298 26.253 -12.776 1.00 47.97 106 GLN A O 1
ATOM 863 N N . THR A 1 107 ? -9.130 26.118 -12.258 1.00 45.31 107 THR A N 1
ATOM 864 C CA . THR A 1 107 ? -8.688 26.053 -13.662 1.00 45.31 107 THR A CA 1
ATOM 865 C C . THR A 1 107 ? -9.049 24.757 -14.387 1.00 45.31 107 THR A C 1
ATOM 867 O O . THR A 1 107 ? -8.931 24.706 -15.608 1.00 45.31 107 THR A O 1
ATOM 870 N N . THR A 1 108 ? -9.523 23.724 -13.684 1.00 45.75 108 THR A N 1
ATOM 871 C CA . THR A 1 108 ? -9.965 22.464 -14.311 1.00 45.75 108 THR A CA 1
ATOM 872 C C . THR A 1 108 ? -11.487 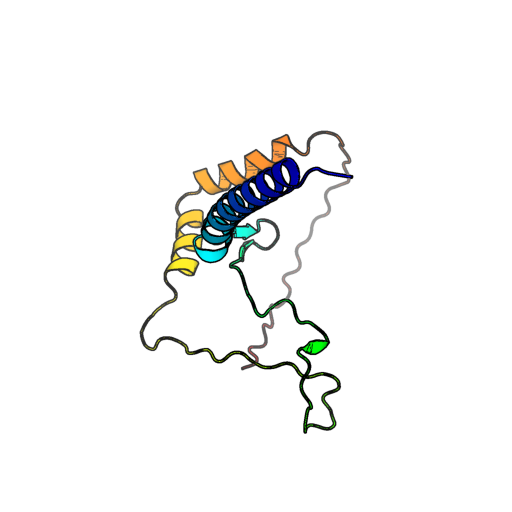22.334 -14.388 1.00 45.75 108 THR A C 1
ATOM 874 O O . THR A 1 108 ? -11.986 21.348 -14.926 1.00 45.75 108 THR A O 1
ATOM 877 N N . GLN A 1 109 ? -12.240 23.303 -13.857 1.00 40.62 109 GLN A N 1
ATOM 878 C CA . GLN A 1 109 ? -13.694 23.216 -13.724 1.00 40.62 109 GLN A CA 1
ATOM 879 C C . GLN A 1 109 ? -14.384 24.511 -14.175 1.00 40.62 109 GLN A C 1
ATOM 881 O O . GLN A 1 109 ? -15.220 25.069 -13.473 1.00 40.62 109 GLN A O 1
ATOM 886 N N . SER A 1 110 ? -14.050 25.000 -15.368 1.00 38.25 110 SER A N 1
ATOM 887 C CA . SER A 1 110 ? -14.824 26.047 -16.037 1.00 38.25 110 SER A CA 1
ATOM 888 C C . SER A 1 110 ? -15.185 25.599 -17.449 1.00 38.25 110 SER A C 1
ATOM 890 O O . SER A 1 110 ? -14.482 25.926 -18.395 1.00 38.25 110 SER A O 1
ATOM 892 N N . ASP A 1 111 ? -16.249 24.798 -17.551 1.00 38.12 111 ASP A N 1
ATOM 893 C CA . ASP A 1 111 ? -17.153 24.768 -18.711 1.00 38.12 111 ASP A CA 1
ATOM 894 C C . ASP A 1 111 ? -18.391 23.916 -18.393 1.00 38.12 111 ASP A C 1
ATOM 896 O O . ASP A 1 111 ? -18.577 22.820 -18.913 1.00 38.12 111 ASP A O 1
ATOM 900 N N . SER A 1 112 ? -19.238 24.387 -17.473 1.00 35.03 112 SER A N 1
ATOM 901 C CA . SER A 1 112 ? -20.704 24.228 -17.557 1.00 35.03 112 SER A CA 1
ATOM 902 C C . SER A 1 112 ? -21.377 25.004 -16.426 1.00 35.03 112 SER A C 1
ATOM 904 O O . SER A 1 112 ? -21.410 24.587 -15.271 1.00 35.03 112 SER A O 1
ATOM 906 N N . ALA A 1 113 ? -21.917 26.166 -16.782 1.00 44.34 113 ALA A N 1
ATOM 907 C CA . ALA A 1 113 ? -22.835 26.925 -15.953 1.00 44.34 113 ALA A CA 1
ATOM 908 C C . ALA A 1 113 ? -24.144 26.144 -15.756 1.00 44.34 113 ALA A C 1
ATOM 910 O O . ALA A 1 113 ? -24.752 25.726 -16.739 1.00 44.34 113 ALA A O 1
ATOM 911 N N . PHE A 1 114 ? -24.609 26.012 -14.512 1.00 32.03 114 PHE A N 1
ATOM 912 C CA . PHE A 1 114 ? -26.029 25.809 -14.219 1.00 32.03 114 PHE A CA 1
ATOM 913 C C . PHE A 1 114 ? -26.375 26.440 -12.863 1.00 32.03 114 PHE A C 1
ATOM 915 O O . PHE A 1 114 ? -25.956 25.972 -11.807 1.00 32.03 114 PHE A O 1
ATOM 922 N N . ASP A 1 115 ? -27.098 27.556 -12.936 1.00 42.88 115 ASP A N 1
ATOM 923 C CA . ASP A 1 115 ? -27.679 28.305 -11.824 1.00 42.88 115 ASP A CA 1
ATOM 924 C C . ASP A 1 115 ? -29.007 27.660 -11.411 1.00 42.88 115 ASP A C 1
ATOM 926 O O . ASP A 1 115 ? -29.856 27.397 -12.262 1.00 42.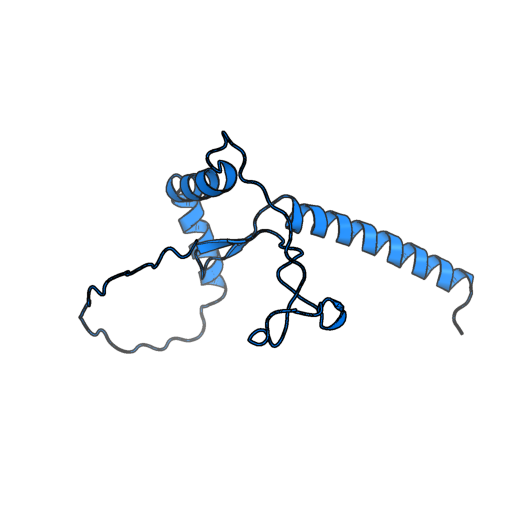88 115 ASP A O 1
ATOM 930 N N . TYR A 1 116 ? -29.194 27.440 -10.109 1.00 36.88 116 TYR A N 1
ATOM 931 C CA . TYR A 1 116 ? -30.514 27.527 -9.493 1.00 36.88 116 TYR A CA 1
ATOM 932 C C . TYR A 1 116 ? -30.380 27.977 -8.031 1.00 36.88 116 TYR A C 1
ATOM 934 O O . TYR A 1 116 ? -30.106 27.187 -7.132 1.00 36.88 116 TYR A O 1
ATOM 942 N N . GLY A 1 117 ? -30.636 29.264 -7.800 1.00 34.53 117 GLY A N 1
ATOM 943 C CA . GLY A 1 117 ? -31.660 29.683 -6.838 1.00 34.53 117 GLY A CA 1
ATOM 944 C C . GLY A 1 117 ? -31.331 29.552 -5.346 1.00 34.53 117 GLY A C 1
ATOM 945 O O . GLY A 1 117 ? -31.518 28.515 -4.717 1.00 34.53 117 GLY A O 1
ATOM 946 N N . GLN A 1 118 ? -30.975 30.690 -4.753 1.00 42.44 118 GLN A N 1
ATOM 947 C CA . GLN A 1 118 ? -30.939 30.964 -3.315 1.00 42.44 118 GLN A CA 1
ATOM 948 C C . GLN A 1 118 ? -32.183 30.469 -2.544 1.00 42.44 118 GLN A C 1
ATOM 950 O O . GLN A 1 118 ? -33.300 30.925 -2.788 1.00 42.44 118 GLN A O 1
ATOM 955 N N . GLY A 1 119 ? -31.963 29.644 -1.515 1.00 34.50 119 GLY A N 1
ATOM 956 C CA . GLY A 1 119 ? -32.943 29.291 -0.485 1.00 34.50 119 GLY A CA 1
ATOM 957 C C . GLY A 1 119 ? -32.311 29.355 0.908 1.00 34.50 119 GLY A C 1
ATOM 958 O O . GLY A 1 119 ? -31.389 28.611 1.222 1.00 34.50 119 GLY A O 1
ATOM 959 N N . LYS A 1 120 ? -32.784 30.295 1.730 1.00 43.84 120 LYS A N 1
ATOM 960 C CA . LYS A 1 120 ? -32.347 30.560 3.108 1.00 43.84 120 LYS A CA 1
ATOM 961 C C . LYS A 1 120 ? -32.626 29.374 4.045 1.00 43.84 120 LYS A C 1
ATOM 963 O O . LYS A 1 120 ? -33.721 28.826 4.007 1.00 43.84 120 LYS A O 1
ATOM 968 N N . GLY A 1 121 ? -31.716 29.111 4.988 1.00 34.75 121 GLY A N 1
ATOM 969 C CA . GLY A 1 121 ? -32.037 28.404 6.237 1.00 34.75 121 GLY A CA 1
ATOM 970 C C . GLY A 1 121 ? -30.958 27.434 6.718 1.00 34.75 121 GLY A C 1
ATOM 971 O O . GLY A 1 121 ? -30.775 26.364 6.155 1.00 34.75 121 GLY A O 1
ATOM 972 N N . THR A 1 122 ? -30.276 27.778 7.808 1.00 47.19 122 THR A N 1
ATOM 973 C CA . THR A 1 122 ? -29.560 26.806 8.644 1.00 47.19 122 THR A CA 1
ATOM 974 C C . THR A 1 122 ? -30.560 25.966 9.439 1.00 47.19 122 THR A C 1
ATOM 976 O O . THR A 1 122 ? -31.509 26.519 9.997 1.00 47.19 122 THR A O 1
ATOM 979 N N . PRO A 1 123 ? -30.264 24.678 9.661 1.00 40.69 123 PRO A N 1
ATOM 980 C CA . PRO A 1 123 ? -30.556 24.073 10.947 1.00 40.69 123 PRO A CA 1
ATOM 981 C C . PRO A 1 123 ? -29.263 23.622 11.626 1.00 40.69 123 PRO A C 1
ATOM 983 O O . PRO A 1 123 ? -28.478 22.835 11.102 1.00 40.69 123 PRO A O 1
ATOM 986 N N . LYS A 1 124 ? -29.063 24.139 12.841 1.00 51.00 124 LYS A N 1
ATOM 987 C CA . LYS A 1 124 ? -28.157 23.573 13.840 1.00 51.00 124 LYS A CA 1
ATOM 988 C C . LYS A 1 124 ? -28.670 22.174 14.197 1.00 51.00 124 LYS A C 1
ATOM 990 O O . LYS A 1 124 ? -29.769 22.057 14.729 1.00 51.00 124 LYS A O 1
ATOM 995 N N . GLY A 1 125 ? -27.878 21.140 13.929 1.00 35.19 125 GLY A N 1
ATOM 996 C CA . GLY A 1 125 ? -28.193 19.754 14.270 1.00 35.19 125 GLY A CA 1
ATOM 997 C C . GLY A 1 125 ? -27.011 19.074 14.952 1.00 35.19 125 GLY A C 1
ATOM 998 O O . GLY A 1 125 ? -26.062 18.678 14.291 1.00 35.19 125 GLY A O 1
ATOM 999 N N . LEU A 1 126 ? -27.077 19.025 16.284 1.00 42.84 126 LEU A N 1
ATOM 1000 C CA . LEU A 1 126 ? -26.471 18.063 17.217 1.00 42.84 126 LEU A CA 1
ATOM 1001 C C . LEU A 1 126 ? -25.434 17.076 16.635 1.00 42.84 126 LEU A C 1
ATOM 1003 O O . LEU A 1 126 ? -25.783 15.986 16.188 1.00 42.84 126 LEU A O 1
ATOM 1007 N N . PHE A 1 127 ? -24.144 17.394 16.779 1.00 31.75 127 PHE A N 1
ATOM 1008 C CA . PHE A 1 127 ? -23.101 16.368 16.759 1.00 31.75 127 PHE A CA 1
ATOM 1009 C C . PHE A 1 127 ? -23.116 15.620 18.095 1.00 31.75 127 PHE A C 1
ATOM 1011 O O . PHE A 1 127 ? -22.469 16.018 19.062 1.00 31.75 127 PHE A O 1
ATOM 1018 N N . VAL A 1 128 ? -23.869 14.522 18.145 1.00 38.88 128 VAL A N 1
ATOM 1019 C CA . VAL A 1 128 ? -23.628 13.448 19.111 1.00 38.88 128 VAL A CA 1
ATOM 1020 C C . VAL A 1 128 ? -22.565 12.543 18.492 1.00 38.88 128 VAL A C 1
ATOM 1022 O O . VAL A 1 128 ? -22.884 11.602 17.771 1.00 38.88 128 VAL A O 1
ATOM 1025 N N . SER A 1 129 ? -21.286 12.843 18.730 1.00 34.19 129 SER A N 1
ATOM 1026 C CA . SER A 1 129 ? -20.219 11.875 18.459 1.00 34.19 129 SER A CA 1
ATOM 1027 C C . SER A 1 129 ? -20.111 10.936 19.649 1.00 34.19 129 SER A C 1
ATOM 1029 O O . SER A 1 129 ? -19.541 11.284 20.684 1.00 34.19 129 SER A O 1
ATOM 1031 N N . TYR A 1 130 ? -20.666 9.737 19.489 1.00 32.25 130 TYR A N 1
ATOM 1032 C CA . TYR A 1 130 ? -20.334 8.602 20.332 1.00 32.25 130 TYR A CA 1
ATOM 1033 C C . TYR A 1 130 ? -18.840 8.299 20.183 1.00 32.25 130 TYR A C 1
ATOM 1035 O O . TYR A 1 130 ? -18.373 7.856 19.136 1.00 32.25 130 TYR A O 1
ATOM 1043 N N . PHE A 1 131 ? -18.100 8.552 21.259 1.00 37.66 131 PHE A N 1
ATOM 1044 C CA . PHE A 1 131 ? -16.864 7.847 21.557 1.00 37.66 131 PHE A CA 1
ATOM 1045 C C . PHE A 1 131 ? -17.238 6.382 21.796 1.00 37.66 131 PHE A C 1
ATOM 1047 O O . PHE A 1 131 ? -17.974 6.083 22.736 1.00 37.66 131 PHE A O 1
ATOM 1054 N N . ILE A 1 132 ? -16.748 5.477 20.956 1.00 37.66 132 ILE A N 1
ATOM 1055 C CA . ILE A 1 132 ? -16.679 4.059 21.302 1.00 37.66 132 ILE A CA 1
ATOM 1056 C C . ILE A 1 132 ? -15.205 3.665 21.236 1.00 37.66 132 ILE A C 1
ATOM 1058 O O . ILE A 1 132 ? -14.496 4.025 20.296 1.00 37.66 132 ILE A O 1
ATOM 1062 N N . LEU A 1 133 ? -14.801 3.055 22.348 1.00 42.19 133 LEU A N 1
ATOM 1063 C CA . LEU A 1 133 ? -13.463 2.721 22.833 1.00 42.19 133 LEU A CA 1
ATOM 1064 C C . LEU A 1 133 ? -12.633 1.857 21.878 1.00 42.19 133 LEU A C 1
ATOM 1066 O O . LEU A 1 133 ? -13.219 0.971 21.219 1.00 42.19 133 LEU A O 1
#

Organism: Nippostrongylus brasiliensis (NCBI:txid27835)

pLDDT: mean 70.07, std 20.04, range [31.75, 96.81]

Sequence (133 aa):
MISEGAYIELMKNCSKWNERAGNETSLLRLRYPFFDQQTGTAHRFNPVFYRLPAERVSSTDPNIVVQYTTQRWRRPQSTNSSDAIEMKMFLRDNPALDAALNTATQTTQSDSAFDYGQGKGTPKGLFVSYFIL

Secondary structure (DSSP, 8-state):
---HHHHHHHHHHHHHHHHHHHHHHHIIIIIS-EEETTTTEEE---TTSS--GGGEE--S-TT-S-EEPPPP----TT---HHHHHHHHHHHH-HHHHHHHHHHTGGG--S----------------------

Foldseek 3Di:
DDDPVRVVVVVVVVVVVCVVCCVVCCCDQVVAFDQDPVVRDRDHDDPPPDDDPVQWDDDPDPVDPTDGDDDDDDDDPDDPPCVRVVVVVVCVVCVVVVVVVVVVVVVVDPDDDDDDDDDDDDDDDDDPDDDDD

Radius of gyration: 24.12 Å; chains: 1; bounding box: 53×50×57 Å

InterPro domains:
  IPR025750 DPF1-3, N-terminal domain [PF14051] (4-76)